Protein AF-A0A356TBN8-F1 (afdb_monomer_lite)

Structure (mmCIF, N/CA/C/O backbone):
data_AF-A0A356TBN8-F1
#
_entry.id   AF-A0A356TBN8-F1
#
loop_
_atom_site.group_PDB
_atom_site.id
_atom_site.type_symbol
_atom_site.label_atom_id
_atom_site.label_alt_id
_atom_site.label_comp_id
_atom_site.label_asym_id
_atom_site.label_entity_id
_atom_site.label_seq_id
_atom_site.pdbx_PDB_ins_code
_atom_site.Cartn_x
_atom_site.Cartn_y
_atom_site.Cartn_z
_atom_site.occupancy
_atom_site.B_iso_or_equiv
_atom_site.auth_seq_id
_atom_site.auth_comp_id
_atom_site.auth_asym_id
_atom_site.auth_atom_id
_atom_site.pdbx_PDB_model_num
ATOM 1 N N . MET A 1 1 ? 71.465 18.733 -24.385 1.00 50.41 1 MET A N 1
ATOM 2 C CA . MET A 1 1 ? 71.045 17.716 -23.395 1.00 50.41 1 MET A CA 1
ATOM 3 C C . MET A 1 1 ? 69.743 17.100 -23.902 1.00 50.41 1 MET A C 1
ATOM 5 O O . MET A 1 1 ? 68.775 17.829 -24.051 1.00 50.41 1 MET A O 1
ATOM 9 N N . ARG A 1 2 ? 69.744 15.824 -24.321 1.00 57.06 2 ARG A N 1
ATOM 10 C CA . ARG A 1 2 ? 68.553 15.132 -24.860 1.00 57.06 2 ARG A CA 1
ATOM 11 C C . ARG A 1 2 ? 67.702 14.642 -23.687 1.00 57.06 2 ARG A C 1
ATOM 13 O O . ARG A 1 2 ? 68.187 13.828 -22.909 1.00 57.06 2 ARG A O 1
ATOM 20 N N . ALA A 1 3 ? 66.474 15.141 -23.558 1.00 61.28 3 ALA A N 1
ATOM 21 C CA . ALA A 1 3 ? 65.536 14.649 -22.552 1.00 61.28 3 ALA A CA 1
ATOM 22 C C . ALA A 1 3 ? 65.232 13.152 -22.794 1.00 61.28 3 ALA A C 1
ATOM 24 O O . ALA A 1 3 ? 65.127 12.731 -23.954 1.00 61.28 3 ALA A O 1
ATOM 25 N N . PRO A 1 4 ? 65.127 12.331 -21.735 1.00 59.09 4 PRO A N 1
ATOM 26 C CA . PRO A 1 4 ? 64.900 10.900 -21.872 1.00 59.09 4 PRO A CA 1
ATOM 27 C C . PRO A 1 4 ? 63.519 10.629 -22.482 1.00 59.09 4 PRO A C 1
ATOM 29 O O . PRO A 1 4 ? 62.503 11.165 -22.043 1.00 59.09 4 PRO A O 1
ATOM 32 N N . ARG A 1 5 ? 63.476 9.751 -23.493 1.00 59.78 5 ARG A N 1
ATOM 33 C CA . ARG A 1 5 ? 62.265 9.366 -24.254 1.00 59.78 5 ARG A CA 1
ATOM 34 C C . ARG A 1 5 ? 61.149 8.765 -23.383 1.00 59.78 5 ARG A C 1
ATOM 36 O O . ARG A 1 5 ? 60.028 8.616 -23.855 1.00 59.78 5 ARG A O 1
ATOM 43 N N . TRP A 1 6 ? 61.443 8.434 -22.128 1.00 58.75 6 TRP A N 1
ATOM 44 C CA . TRP A 1 6 ? 60.485 7.908 -21.158 1.00 58.75 6 TRP A CA 1
ATOM 45 C C . TRP A 1 6 ? 59.624 8.987 -20.492 1.00 58.75 6 TRP A C 1
ATOM 47 O O . TRP A 1 6 ? 58.505 8.684 -20.093 1.00 58.75 6 TRP A O 1
ATOM 57 N N . SER A 1 7 ? 60.059 10.253 -20.457 1.00 62.97 7 SER A N 1
ATOM 58 C CA . SER A 1 7 ? 59.254 11.341 -19.877 1.00 62.97 7 SER A CA 1
ATOM 59 C C . SER A 1 7 ? 57.962 11.603 -20.662 1.00 62.97 7 SER A C 1
ATOM 61 O O . SER A 1 7 ? 56.931 11.891 -20.065 1.00 62.97 7 SER A O 1
ATOM 63 N N . GLY A 1 8 ? 57.983 11.437 -21.991 1.00 67.19 8 GLY A N 1
ATOM 64 C CA . GLY A 1 8 ? 56.785 11.590 -22.826 1.00 67.19 8 GLY A CA 1
ATOM 65 C C . GLY A 1 8 ? 55.758 10.470 -22.629 1.00 67.19 8 GLY A C 1
ATOM 66 O O . GLY A 1 8 ? 54.557 10.726 -22.642 1.00 67.19 8 GLY A O 1
ATOM 67 N N . LEU A 1 9 ? 56.227 9.242 -22.385 1.00 70.25 9 LEU A N 1
ATOM 68 C CA . LEU A 1 9 ? 55.364 8.081 -22.138 1.00 70.25 9 LEU A CA 1
ATOM 69 C C . LEU A 1 9 ? 54.647 8.180 -20.785 1.00 70.25 9 LEU A C 1
ATOM 71 O O . LEU A 1 9 ? 53.474 7.831 -20.692 1.00 70.25 9 LEU A O 1
ATOM 75 N N . VAL A 1 10 ? 55.318 8.720 -19.763 1.00 76.19 10 VAL A N 1
ATOM 76 C CA . VAL A 1 10 ? 54.715 8.948 -18.439 1.00 76.19 10 VAL A CA 1
ATOM 77 C C . VAL A 1 10 ? 53.617 10.014 -18.504 1.00 76.19 10 VAL A C 1
ATOM 79 O O . VAL A 1 10 ? 52.536 9.806 -17.958 1.00 76.19 10 VAL A O 1
ATOM 82 N N . CYS A 1 11 ? 53.839 11.116 -19.228 1.00 73.25 11 CYS A N 1
ATOM 83 C CA . CYS A 1 11 ? 52.812 12.148 -19.403 1.00 73.25 11 CYS A CA 1
ATOM 84 C C . CYS A 1 11 ? 51.594 11.642 -20.192 1.00 73.25 11 CYS A C 1
ATOM 86 O O . CYS A 1 11 ? 50.464 11.983 -19.850 1.00 73.25 11 CYS A O 1
ATOM 88 N N . ALA A 1 12 ? 51.801 10.805 -21.214 1.00 75.12 12 ALA A N 1
ATOM 89 C CA . ALA A 1 12 ? 50.704 10.219 -21.984 1.00 75.12 12 ALA A CA 1
ATOM 90 C C . ALA A 1 12 ? 49.871 9.224 -21.153 1.00 75.12 12 ALA A C 1
ATOM 92 O O . ALA A 1 12 ? 48.645 9.223 -21.249 1.00 75.12 12 ALA A O 1
ATOM 93 N N . ALA A 1 13 ? 50.518 8.427 -20.295 1.00 76.19 13 ALA A N 1
ATOM 94 C CA . ALA A 1 13 ? 49.829 7.518 -19.379 1.00 76.19 13 ALA A CA 1
ATOM 95 C C . ALA A 1 13 ? 49.004 8.272 -18.320 1.00 76.19 13 ALA A C 1
ATOM 97 O O . ALA A 1 13 ? 47.879 7.879 -18.021 1.00 76.19 13 ALA A O 1
ATOM 98 N N . LEU A 1 14 ? 49.530 9.388 -17.801 1.00 74.56 14 LEU A N 1
ATOM 99 C CA . LEU A 1 14 ? 48.804 10.256 -16.868 1.00 74.56 14 LEU A CA 1
ATOM 100 C C . LEU A 1 14 ? 47.590 10.928 -17.521 1.00 74.56 14 LEU A C 1
ATOM 102 O O . LEU A 1 14 ? 46.539 10.993 -16.891 1.00 74.56 14 LEU A O 1
ATOM 106 N N . LEU A 1 15 ? 47.688 11.368 -18.782 1.00 72.31 15 LEU A N 1
ATOM 107 C CA . LEU A 1 15 ? 46.521 11.888 -19.506 1.00 72.31 15 LEU A CA 1
ATOM 108 C C . LEU A 1 15 ? 45.460 10.806 -19.751 1.00 72.31 15 LEU A C 1
ATOM 110 O O . LEU A 1 15 ? 44.274 11.084 -19.607 1.00 72.31 15 LEU A O 1
ATOM 114 N N . GLY A 1 16 ? 45.866 9.573 -20.066 1.00 70.50 16 GLY A N 1
ATOM 115 C CA . GLY A 1 16 ? 44.934 8.458 -20.269 1.00 70.50 16 GLY A CA 1
ATOM 116 C C . GLY A 1 16 ? 44.080 8.138 -19.037 1.00 70.50 16 GLY A C 1
ATOM 117 O O . GLY A 1 16 ? 42.926 7.748 -19.186 1.00 70.50 16 GLY A O 1
ATOM 118 N N . LEU A 1 17 ? 44.610 8.369 -17.831 1.00 67.38 17 LEU A N 1
ATOM 119 C CA . LEU A 1 17 ? 43.876 8.169 -16.578 1.00 67.38 17 LEU A CA 1
ATOM 120 C C . LEU A 1 17 ? 42.831 9.267 -16.307 1.00 67.38 17 LEU A C 1
ATOM 122 O O . LEU A 1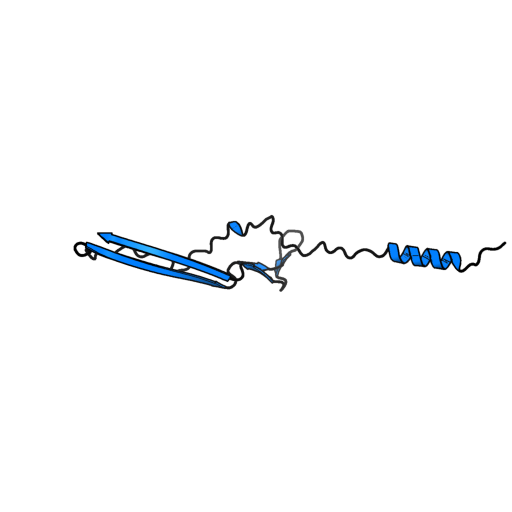 17 ? 41.863 9.024 -15.600 1.00 67.38 17 LEU A O 1
ATOM 126 N N . ILE A 1 18 ? 43.019 10.469 -16.860 1.00 70.00 18 ILE A N 1
ATOM 127 C CA . ILE A 1 18 ? 42.105 11.614 -16.682 1.00 70.00 18 ILE A CA 1
ATOM 128 C C . ILE A 1 18 ? 40.950 11.554 -17.695 1.00 70.00 18 ILE A C 1
ATOM 130 O O . ILE A 1 18 ? 39.867 12.070 -17.439 1.00 70.00 18 ILE A O 1
ATOM 134 N N . LEU A 1 19 ? 41.171 10.904 -18.841 1.00 62.12 19 LEU A N 1
ATOM 135 C CA . LEU A 1 19 ? 40.181 10.733 -19.907 1.00 62.12 19 LEU A CA 1
ATOM 136 C C . LEU A 1 19 ? 39.322 9.468 -19.766 1.00 62.12 19 LEU A C 1
ATOM 138 O O . LEU A 1 19 ? 38.565 9.152 -20.685 1.00 62.12 19 LEU A O 1
ATOM 142 N N . THR A 1 20 ? 39.394 8.742 -18.644 1.00 66.38 20 THR A N 1
ATOM 143 C CA . THR A 1 20 ? 38.429 7.669 -18.380 1.00 66.38 20 THR A CA 1
ATOM 144 C C . THR A 1 20 ? 37.029 8.281 -18.317 1.00 66.38 20 THR A C 1
ATOM 146 O O . THR A 1 20 ? 36.807 9.145 -17.463 1.00 66.38 20 THR A O 1
ATOM 149 N N . PRO A 1 21 ? 36.087 7.881 -19.190 1.00 60.00 21 PRO A N 1
ATOM 150 C CA . PRO A 1 21 ? 34.717 8.347 -19.081 1.00 60.00 21 PRO A CA 1
ATOM 151 C C . PRO A 1 21 ? 34.213 7.942 -17.698 1.00 60.00 21 PRO A C 1
ATOM 153 O O . PRO A 1 21 ? 34.202 6.758 -17.357 1.00 60.00 21 PRO A O 1
ATOM 156 N N . ALA A 1 22 ? 33.855 8.931 -16.879 1.00 62.81 22 ALA A N 1
ATOM 157 C CA . ALA A 1 22 ? 33.105 8.662 -15.668 1.00 62.81 22 ALA A CA 1
ATOM 158 C C . ALA A 1 22 ? 31.855 7.895 -16.100 1.00 62.81 22 ALA A C 1
ATOM 160 O O . ALA A 1 22 ? 31.162 8.328 -17.026 1.00 62.81 22 ALA A O 1
ATOM 161 N N . ALA A 1 23 ? 31.605 6.737 -15.489 1.00 59.09 23 ALA A N 1
ATOM 162 C CA . ALA A 1 23 ? 30.349 6.041 -15.695 1.00 59.09 23 ALA A CA 1
ATOM 163 C C . ALA A 1 23 ? 29.220 7.060 -15.457 1.00 59.09 23 ALA A C 1
ATOM 165 O O . ALA A 1 23 ? 29.193 7.744 -14.432 1.00 59.09 23 ALA A O 1
ATOM 166 N N . ALA A 1 24 ? 28.356 7.245 -16.450 1.00 49.97 24 ALA A N 1
ATOM 167 C CA . ALA A 1 24 ? 27.193 8.101 -16.318 1.00 49.97 24 ALA A CA 1
ATOM 168 C C . ALA A 1 24 ? 26.156 7.331 -15.494 1.00 49.97 24 ALA A C 1
ATOM 170 O O . ALA A 1 24 ? 25.392 6.541 -16.034 1.00 49.97 24 ALA A O 1
ATOM 171 N N . LEU A 1 25 ? 26.156 7.542 -14.179 1.00 53.59 25 LEU A N 1
ATOM 172 C CA . LEU A 1 25 ? 25.170 7.008 -13.226 1.00 53.59 25 LEU A CA 1
ATOM 173 C C . LEU A 1 25 ? 23.860 7.828 -13.305 1.00 53.59 25 LEU A C 1
ATOM 175 O O . LEU A 1 25 ? 23.354 8.296 -12.293 1.00 53.59 25 LEU A O 1
ATOM 179 N N . ALA A 1 26 ? 23.372 8.117 -14.515 1.00 49.62 26 ALA A N 1
ATOM 180 C CA . ALA A 1 26 ? 22.228 9.010 -14.750 1.00 49.62 26 ALA A CA 1
ATOM 181 C C . ALA A 1 26 ? 20.944 8.276 -15.167 1.00 49.62 26 ALA A C 1
ATOM 183 O O . ALA A 1 26 ? 19.959 8.911 -15.533 1.00 49.62 26 ALA A O 1
ATOM 184 N N . GLN A 1 27 ? 20.948 6.951 -15.140 1.00 51.66 27 GLN A N 1
ATOM 185 C CA . GLN A 1 27 ? 19.766 6.130 -15.360 1.00 51.66 27 GLN A CA 1
ATOM 186 C C . GLN A 1 27 ? 19.612 5.340 -14.074 1.00 51.66 27 GLN A C 1
ATOM 188 O O . GLN A 1 27 ? 20.555 4.631 -13.761 1.00 51.66 27 GLN A O 1
ATOM 193 N N . ASP A 1 28 ? 18.557 5.606 -13.300 1.00 48.19 28 ASP A N 1
ATOM 194 C CA . ASP A 1 28 ? 17.989 4.716 -12.262 1.00 48.19 28 ASP A CA 1
ATOM 195 C C . ASP A 1 28 ? 16.985 5.444 -11.349 1.00 48.19 28 ASP A C 1
ATOM 197 O O . ASP A 1 28 ? 16.370 4.818 -10.491 1.00 48.19 28 ASP A O 1
ATOM 201 N N . ASP A 1 29 ? 16.744 6.749 -11.523 1.00 55.53 29 ASP A N 1
ATOM 202 C CA . ASP A 1 29 ? 15.615 7.371 -10.832 1.00 55.53 29 ASP A CA 1
ATOM 203 C C . ASP A 1 29 ? 14.331 7.137 -11.627 1.00 55.53 29 ASP A C 1
ATOM 205 O O . ASP A 1 29 ? 14.095 7.723 -12.688 1.00 55.53 29 ASP A O 1
ATOM 209 N N . VAL A 1 30 ? 13.488 6.261 -11.075 1.00 56.75 30 VAL A N 1
ATOM 210 C CA . VAL A 1 30 ? 12.066 6.153 -11.406 1.00 56.75 30 VAL A CA 1
ATOM 211 C C . VAL A 1 30 ? 11.504 7.572 -11.568 1.00 56.75 30 VAL A C 1
ATOM 213 O O . VAL A 1 30 ? 11.769 8.407 -10.702 1.00 56.75 30 VAL A O 1
ATOM 216 N N . PRO A 1 31 ? 10.743 7.897 -12.631 1.00 58.50 31 PRO A N 1
ATOM 217 C CA . PRO A 1 31 ? 10.211 9.243 -12.847 1.00 58.50 31 PRO A CA 1
ATOM 218 C C . PRO A 1 31 ? 9.137 9.602 -11.801 1.00 58.50 31 PRO A C 1
ATOM 220 O O . PRO A 1 31 ? 7.940 9.651 -12.073 1.00 58.50 31 PRO A O 1
ATOM 223 N N . LEU A 1 32 ? 9.572 9.908 -10.575 1.00 55.97 32 LEU A N 1
ATOM 224 C CA . LEU A 1 32 ? 8.737 10.334 -9.446 1.00 55.97 32 LEU A CA 1
ATOM 225 C C . LEU A 1 32 ? 8.095 11.712 -9.688 1.00 55.97 32 LEU A C 1
ATOM 227 O O . LEU A 1 32 ? 7.207 12.123 -8.946 1.00 55.97 32 LEU A O 1
ATOM 231 N N . GLY A 1 33 ? 8.544 12.445 -10.714 1.00 58.34 33 GLY A N 1
ATOM 232 C CA . GLY A 1 33 ? 7.983 13.741 -11.105 1.00 58.34 33 GLY A CA 1
ATOM 233 C C . GLY A 1 33 ? 6.625 13.645 -11.807 1.00 58.34 33 GLY A C 1
ATOM 234 O O . GLY A 1 33 ? 5.826 14.574 -11.700 1.00 58.34 33 GLY A O 1
ATOM 235 N N . GLU A 1 34 ? 6.338 12.530 -12.485 1.00 59.31 34 GLU A N 1
ATOM 236 C CA . GLU A 1 34 ? 5.069 12.322 -13.203 1.00 59.31 34 GLU A CA 1
ATOM 237 C C . GLU A 1 34 ? 4.000 11.651 -12.326 1.00 59.31 34 GLU A C 1
ATOM 239 O O . GLU A 1 34 ? 2.802 11.819 -12.564 1.00 59.31 34 GLU A O 1
ATOM 244 N N . PHE A 1 35 ? 4.412 10.951 -11.263 1.00 56.84 35 PHE A N 1
ATOM 245 C CA . PHE A 1 35 ? 3.518 10.253 -10.343 1.00 56.84 35 PHE A CA 1
ATOM 246 C C . PHE A 1 35 ? 3.738 10.698 -8.890 1.00 56.84 35 PHE A C 1
ATOM 248 O O . PHE A 1 35 ? 4.753 10.396 -8.268 1.00 56.84 35 PHE A O 1
ATOM 255 N N . ASN A 1 36 ? 2.751 11.383 -8.306 1.00 61.91 36 ASN A N 1
ATOM 256 C CA . ASN A 1 36 ? 2.823 11.817 -6.912 1.00 61.91 36 ASN A CA 1
ATOM 257 C C . ASN A 1 36 ? 2.276 10.739 -5.960 1.00 61.91 36 ASN A C 1
ATOM 259 O O . ASN A 1 36 ? 1.061 10.621 -5.773 1.00 61.91 36 ASN A O 1
ATOM 263 N N . VAL A 1 37 ? 3.180 10.016 -5.294 1.00 60.97 37 VAL A N 1
ATOM 264 C CA . VAL A 1 37 ? 2.858 8.986 -4.285 1.00 60.97 37 VAL A CA 1
ATOM 265 C C . VAL A 1 37 ? 2.031 9.545 -3.117 1.00 60.97 37 VAL A C 1
ATOM 267 O O . VAL A 1 37 ? 1.205 8.831 -2.557 1.00 60.97 37 VAL A O 1
ATOM 270 N N . MET A 1 38 ? 2.134 10.842 -2.801 1.00 61.72 38 MET A N 1
ATOM 271 C CA . MET A 1 38 ? 1.337 11.482 -1.738 1.00 61.72 38 MET A CA 1
ATOM 272 C C . MET A 1 38 ? -0.163 11.544 -2.049 1.00 61.72 38 MET A C 1
ATOM 274 O O . MET A 1 38 ? -0.960 11.852 -1.165 1.00 61.72 38 MET A O 1
ATOM 278 N N . ARG A 1 39 ? -0.566 11.297 -3.301 1.00 61.72 39 ARG A N 1
ATOM 279 C CA . ARG A 1 39 ? -1.975 11.248 -3.721 1.00 61.72 39 ARG A CA 1
ATOM 280 C C . ARG A 1 39 ? -2.480 9.825 -3.941 1.00 61.72 39 ARG A C 1
ATOM 282 O O . ARG A 1 39 ? -3.627 9.666 -4.355 1.00 61.72 39 ARG A O 1
ATOM 289 N N . PHE A 1 40 ? -1.658 8.810 -3.676 1.00 63.84 40 PHE A N 1
ATOM 290 C CA . PHE A 1 40 ? -2.096 7.424 -3.732 1.00 63.84 40 PHE A CA 1
ATOM 291 C C . PHE A 1 40 ? -3.138 7.179 -2.633 1.00 63.84 40 PHE A C 1
ATOM 293 O O . PHE A 1 40 ? -2.814 7.049 -1.455 1.00 63.84 40 PHE A O 1
ATOM 300 N N . SER A 1 41 ? -4.409 7.151 -3.028 1.00 63.16 41 SER A N 1
ATOM 301 C CA . SER A 1 41 ? -5.500 6.652 -2.199 1.00 63.16 41 SER A CA 1
ATOM 302 C C . SER A 1 41 ? -5.790 5.232 -2.679 1.00 63.16 41 SER A C 1
ATOM 304 O O . SER A 1 41 ? -6.191 5.074 -3.836 1.00 63.16 41 SER A O 1
ATOM 306 N N . PRO A 1 42 ? -5.529 4.196 -1.863 1.00 62.72 42 PRO A N 1
ATOM 307 C CA . PRO A 1 42 ? -5.828 2.828 -2.258 1.00 62.72 42 PRO A CA 1
ATOM 308 C C . PRO A 1 42 ? -7.310 2.717 -2.622 1.00 62.72 42 PRO A C 1
ATOM 310 O O . PRO A 1 42 ? -8.171 3.279 -1.943 1.00 62.72 42 PRO A O 1
ATOM 313 N N . ALA A 1 43 ? -7.601 2.020 -3.723 1.00 59.44 43 ALA A N 1
ATOM 314 C CA . ALA A 1 43 ? -8.973 1.812 -4.154 1.00 59.44 43 ALA A CA 1
ATOM 315 C C . ALA A 1 43 ? -9.764 1.133 -3.021 1.00 59.44 43 ALA A C 1
ATOM 317 O O . ALA A 1 43 ? -9.255 0.172 -2.433 1.00 59.44 43 ALA A O 1
ATOM 318 N N . PRO A 1 44 ? -10.992 1.590 -2.719 1.00 57.81 44 PRO A N 1
ATOM 319 C CA . PRO A 1 44 ? -11.837 0.920 -1.747 1.00 57.81 44 PRO A CA 1
ATOM 320 C C . PRO A 1 44 ? -12.053 -0.537 -2.192 1.00 57.81 44 PRO A C 1
ATOM 322 O O . PRO A 1 44 ? -12.715 -0.801 -3.193 1.00 57.81 44 PRO A O 1
ATOM 325 N N . GLY A 1 45 ? -11.456 -1.496 -1.481 1.00 57.59 45 GLY A N 1
ATOM 326 C CA . GLY A 1 45 ? -11.708 -2.925 -1.670 1.00 57.59 45 GLY A CA 1
ATOM 327 C C . GLY A 1 45 ? -13.184 -3.289 -1.435 1.00 57.59 45 GLY A C 1
ATOM 328 O O . GLY A 1 45 ? -13.913 -2.504 -0.830 1.00 57.59 45 GLY A O 1
ATOM 329 N N . PRO A 1 46 ? -13.645 -4.483 -1.848 1.00 51.41 46 PRO A N 1
ATOM 330 C CA . PRO A 1 46 ? -15.061 -4.880 -1.813 1.00 51.41 46 PRO A CA 1
ATOM 331 C C . PRO A 1 46 ? -15.731 -4.832 -0.424 1.00 51.41 46 PRO A C 1
ATOM 333 O O . PRO A 1 46 ? -16.955 -4.832 -0.345 1.00 51.41 46 PRO A O 1
ATOM 336 N N . MET A 1 47 ? -14.953 -4.740 0.660 1.00 51.62 47 MET A N 1
ATOM 337 C CA . MET A 1 47 ? -15.437 -4.566 2.037 1.00 51.62 47 MET A CA 1
ATOM 338 C C . MET A 1 47 ? -15.600 -3.093 2.471 1.00 51.62 47 MET A C 1
ATOM 340 O O . MET A 1 47 ? -15.990 -2.840 3.605 1.00 51.62 47 MET A O 1
ATOM 344 N N . ASN A 1 48 ? -15.340 -2.114 1.595 1.00 50.72 48 ASN A N 1
ATOM 345 C CA . ASN A 1 48 ? -15.460 -0.676 1.892 1.00 50.72 48 ASN A CA 1
ATOM 346 C C . ASN A 1 48 ? -16.884 -0.110 1.744 1.00 50.72 48 ASN A C 1
ATOM 348 O O . ASN A 1 48 ? -17.090 1.100 1.846 1.00 50.72 48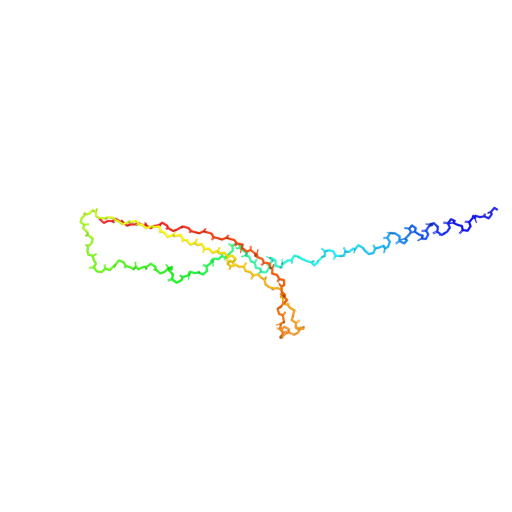 ASN A O 1
ATOM 352 N N . TYR A 1 49 ? -17.883 -0.959 1.499 1.00 54.78 49 TYR A N 1
ATOM 353 C CA . TYR A 1 49 ? -19.281 -0.541 1.525 1.00 54.78 49 TYR A CA 1
ATOM 354 C C . TYR A 1 49 ? -19.834 -0.704 2.940 1.00 54.78 49 TYR A C 1
ATOM 356 O O . TYR A 1 49 ? -20.139 -1.809 3.385 1.00 54.78 49 TYR A O 1
ATOM 364 N N . PHE A 1 50 ? -19.977 0.416 3.647 1.00 60.16 50 PHE A N 1
ATOM 365 C CA . PHE A 1 50 ? -20.723 0.457 4.897 1.00 60.16 50 PHE A CA 1
ATOM 366 C C . PHE A 1 50 ? -22.203 0.194 4.603 1.00 60.16 50 PHE A C 1
ATOM 368 O O . PHE A 1 50 ? -22.846 0.929 3.852 1.00 60.16 50 PHE A O 1
ATOM 375 N N . MET A 1 51 ? -22.739 -0.877 5.184 1.00 58.81 51 MET A N 1
ATOM 376 C CA . MET A 1 51 ? -24.172 -1.151 5.180 1.00 58.81 51 MET A CA 1
ATOM 377 C C . MET A 1 51 ? -24.876 -0.041 5.969 1.00 58.81 51 MET A C 1
ATOM 379 O O . MET A 1 51 ? -24.470 0.274 7.087 1.00 58.81 51 MET A O 1
ATOM 383 N N . VAL A 1 52 ? -25.920 0.558 5.392 1.00 60.00 52 VAL A N 1
ATOM 384 C CA . VAL A 1 52 ? -26.823 1.435 6.148 1.00 60.00 52 VAL A CA 1
ATOM 385 C C . VAL A 1 52 ? -27.550 0.616 7.211 1.00 60.00 52 VAL A C 1
ATOM 387 O O . VAL A 1 52 ? -27.801 -0.576 7.015 1.00 60.00 52 VAL A O 1
ATOM 390 N N . GLU A 1 53 ? -27.877 1.253 8.334 1.00 58.12 53 GLU A N 1
ATOM 391 C CA . GLU A 1 53 ? -28.684 0.647 9.390 1.00 58.12 53 GLU A CA 1
ATOM 392 C C . GLU A 1 53 ? -29.965 0.066 8.760 1.00 58.12 53 GLU A C 1
ATOM 394 O O . GLU A 1 53 ? -30.717 0.767 8.077 1.00 58.12 53 GLU A O 1
ATOM 399 N N . GLY A 1 54 ? -30.160 -1.251 8.891 1.00 62.09 54 GLY A N 1
ATOM 400 C CA . GLY A 1 54 ? -31.369 -1.920 8.413 1.00 62.09 54 GLY A CA 1
ATOM 401 C C . GLY A 1 54 ? -32.602 -1.452 9.192 1.00 62.09 54 GLY A C 1
ATOM 402 O O . GLY A 1 54 ? -32.486 -0.680 10.135 1.00 62.09 54 GLY A O 1
ATOM 403 N N . ALA A 1 55 ? -33.792 -1.954 8.844 1.00 58.00 55 ALA A N 1
ATOM 404 C CA . ALA A 1 55 ? -35.082 -1.601 9.465 1.00 58.00 55 ALA A CA 1
ATOM 405 C C . ALA A 1 55 ? -35.238 -2.009 10.956 1.00 58.00 55 ALA A C 1
ATOM 407 O O . ALA A 1 55 ? -36.339 -2.309 11.419 1.00 58.00 55 ALA A O 1
ATOM 408 N N . GLN A 1 56 ? -34.145 -2.074 11.710 1.00 63.06 56 GLN A N 1
ATOM 409 C CA . GLN A 1 56 ? -34.110 -2.319 13.137 1.00 63.06 56 GLN A CA 1
ATOM 410 C C . GLN A 1 56 ? -34.230 -0.980 13.865 1.00 63.06 56 GLN A C 1
ATOM 412 O O . GLN A 1 56 ? -33.357 -0.130 13.755 1.00 63.06 56 GLN A O 1
ATOM 417 N N . THR A 1 57 ? -35.316 -0.786 14.614 1.00 66.31 57 THR A N 1
ATOM 418 C CA . THR A 1 57 ? -35.464 0.371 15.504 1.00 66.31 57 THR A CA 1
ATOM 419 C C . THR A 1 57 ? -34.544 0.200 16.714 1.00 66.31 57 THR A C 1
ATOM 421 O O . THR A 1 57 ? -34.764 -0.745 17.485 1.00 66.31 57 THR A O 1
ATOM 424 N N . PRO A 1 58 ? -33.540 1.074 16.901 1.00 64.19 58 PRO A N 1
ATOM 425 C CA . PRO A 1 58 ? -32.658 1.010 18.055 1.00 64.19 58 PRO A CA 1
ATOM 426 C C . PRO A 1 58 ? -33.448 1.260 19.352 1.00 64.19 58 PRO A C 1
ATOM 428 O O . PRO A 1 58 ? -34.457 1.970 19.361 1.00 64.19 58 PRO A O 1
ATOM 431 N N . GLY A 1 59 ? -33.036 0.620 20.448 1.00 70.44 59 GLY A N 1
ATOM 432 C CA . GLY A 1 59 ? -33.654 0.823 21.762 1.00 70.44 59 GLY A CA 1
ATOM 433 C C . GLY A 1 59 ? -33.345 2.214 22.328 1.00 70.44 59 GLY A C 1
ATOM 434 O O . GLY A 1 59 ? -32.422 2.886 21.878 1.00 70.44 59 GLY A O 1
ATOM 435 N N . HIS A 1 60 ? -34.093 2.652 23.345 1.00 77.44 60 HIS A N 1
ATOM 436 C CA . HIS A 1 60 ? -33.805 3.922 24.022 1.00 77.44 60 HIS A CA 1
ATOM 437 C C . HIS A 1 60 ? -32.372 3.923 24.586 1.00 77.44 60 HIS A C 1
ATOM 439 O O . HIS A 1 60 ? -32.031 3.010 25.341 1.00 77.44 60 HIS A O 1
ATOM 445 N N . LEU A 1 61 ? -31.565 4.938 24.240 1.00 78.94 61 LEU A N 1
ATOM 446 C CA . LEU A 1 61 ? -30.155 5.079 24.639 1.00 78.94 61 LEU A CA 1
ATOM 447 C C . LEU A 1 61 ? -29.240 3.969 24.104 1.00 78.94 61 LEU A C 1
ATOM 449 O O . LEU A 1 61 ? -28.306 3.536 24.782 1.00 78.94 61 LEU A O 1
ATOM 453 N N . SER A 1 62 ? -29.505 3.478 22.897 1.00 77.44 62 SER A N 1
ATOM 454 C CA . SER A 1 62 ? -28.603 2.532 22.245 1.00 77.44 62 SER A CA 1
ATOM 455 C C . SER A 1 62 ? -27.491 3.244 21.475 1.00 77.44 62 SER A C 1
ATOM 457 O O . SER A 1 62 ? -27.682 4.327 20.927 1.00 77.44 62 SER A O 1
ATOM 459 N N . GLY A 1 63 ? -26.313 2.627 21.432 1.00 79.50 63 GLY A N 1
ATOM 460 C CA . GLY A 1 63 ? -25.202 3.083 20.609 1.00 79.50 63 GLY A CA 1
ATOM 461 C C . GLY A 1 63 ? -24.517 1.918 19.914 1.00 79.50 63 GLY A C 1
ATOM 462 O O . GLY A 1 63 ? -24.625 0.769 20.346 1.00 79.50 63 GLY A O 1
ATOM 463 N N . SER A 1 64 ? -23.808 2.222 18.836 1.00 80.19 64 SER A N 1
ATOM 464 C CA . SER A 1 64 ? -22.975 1.276 18.104 1.00 80.19 64 SER A CA 1
ATOM 465 C C . SER A 1 64 ? -21.552 1.814 17.989 1.00 80.19 64 SER A C 1
ATOM 467 O O . SER A 1 64 ? -21.326 3.024 18.015 1.00 80.19 64 SER A O 1
ATOM 469 N N . ALA A 1 65 ? -20.584 0.911 17.881 1.00 84.56 65 ALA A N 1
ATOM 470 C CA . ALA A 1 65 ? -19.202 1.237 17.565 1.00 84.56 65 ALA A CA 1
ATOM 471 C C . ALA A 1 65 ? -18.637 0.157 16.640 1.00 84.56 65 ALA A C 1
ATOM 473 O O . ALA A 1 65 ? -18.980 -1.019 16.773 1.00 84.56 65 ALA A O 1
ATOM 474 N N . GLY A 1 66 ? -17.764 0.551 15.719 1.00 79.94 66 GLY A N 1
ATOM 475 C CA . GLY A 1 66 ? -17.134 -0.346 14.758 1.00 79.94 66 GLY A CA 1
ATOM 476 C C . GLY A 1 66 ? -15.692 0.052 14.478 1.00 79.94 66 GLY A C 1
ATOM 477 O O . GLY A 1 66 ? -15.354 1.236 14.461 1.00 79.94 66 GLY A O 1
ATOM 478 N N . LEU A 1 67 ? -14.848 -0.950 14.242 1.00 82.62 67 LEU A N 1
ATOM 479 C CA . LEU A 1 67 ? -13.459 -0.801 13.821 1.00 82.62 67 LEU A CA 1
ATOM 480 C C . LEU A 1 67 ? -13.251 -1.636 12.556 1.00 82.62 67 LEU A C 1
ATOM 482 O O . LEU A 1 67 ? -13.551 -2.829 12.557 1.00 82.62 67 LEU A O 1
ATOM 486 N N . VAL A 1 68 ? -12.718 -1.022 11.506 1.00 79.94 68 VAL A N 1
ATOM 487 C CA . VAL A 1 68 ? -12.274 -1.703 10.282 1.00 79.94 68 VAL A CA 1
ATOM 488 C C . VAL A 1 68 ? -10.788 -1.436 10.113 1.00 79.94 68 VAL A C 1
ATOM 490 O O . VAL A 1 68 ? -10.335 -0.318 10.343 1.00 79.94 68 VAL A O 1
ATOM 493 N N . ILE A 1 69 ? -10.022 -2.465 9.766 1.00 82.62 69 ILE A N 1
ATOM 494 C CA . ILE A 1 69 ? -8.587 -2.353 9.512 1.00 82.62 69 ILE A CA 1
ATOM 495 C C . ILE A 1 69 ? -8.334 -2.868 8.102 1.00 82.62 69 ILE A C 1
ATOM 497 O O . ILE A 1 69 ? -8.647 -4.021 7.805 1.00 82.62 69 ILE A O 1
ATOM 501 N N . ASP A 1 70 ? -7.739 -2.029 7.267 1.00 80.50 70 ASP A N 1
ATOM 502 C CA . ASP A 1 70 ? -7.306 -2.373 5.922 1.00 80.50 70 ASP A CA 1
ATOM 503 C C . ASP A 1 70 ? -5.796 -2.576 5.916 1.00 80.50 70 ASP A C 1
ATOM 505 O O . ASP A 1 70 ? -5.041 -1.782 6.478 1.00 80.50 70 ASP A O 1
ATOM 509 N N . TYR A 1 71 ? -5.347 -3.645 5.268 1.00 83.31 71 TYR A N 1
ATOM 510 C CA . TYR A 1 71 ? -3.9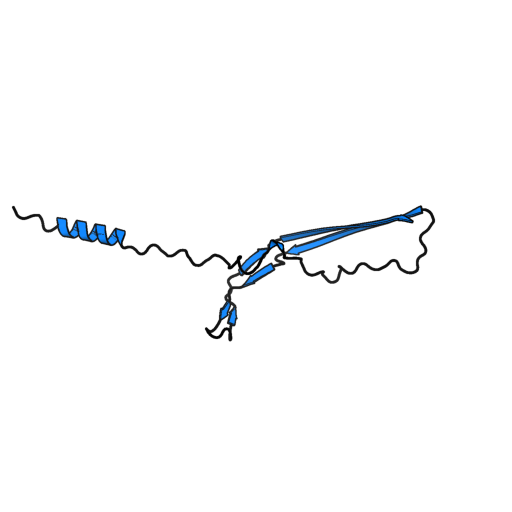35 -3.950 5.080 1.00 83.31 71 TYR A CA 1
ATOM 511 C C . TYR A 1 71 ? -3.702 -4.324 3.624 1.00 83.31 71 TYR A C 1
ATOM 513 O O . TYR A 1 71 ? -4.393 -5.194 3.089 1.00 83.31 71 TYR A O 1
ATOM 521 N N . ALA A 1 72 ? -2.718 -3.692 2.990 1.00 82.00 72 ALA A N 1
ATOM 522 C CA . ALA A 1 72 ? -2.284 -4.077 1.657 1.00 82.00 72 ALA A CA 1
ATOM 523 C C . ALA A 1 72 ? -0.758 -4.156 1.571 1.00 82.00 72 ALA A C 1
ATOM 525 O O . ALA A 1 72 ? -0.028 -3.291 2.062 1.00 82.00 72 ALA A O 1
ATOM 526 N N . HIS A 1 73 ? -0.299 -5.222 0.919 1.00 88.19 73 HIS A N 1
ATOM 527 C CA . HIS A 1 73 ? 1.09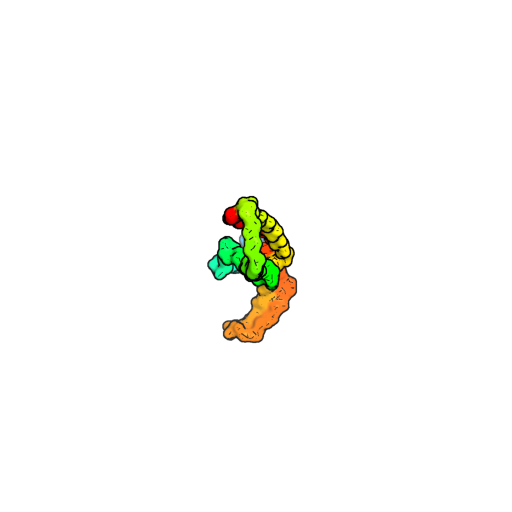7 -5.471 0.591 1.00 88.19 73 HIS A CA 1
ATOM 528 C C . HIS A 1 73 ? 1.317 -5.159 -0.886 1.00 88.19 73 HIS A C 1
ATOM 530 O O . HIS A 1 73 ? 0.567 -5.644 -1.734 1.00 88.19 73 HIS A O 1
ATOM 536 N N . GLN A 1 74 ? 2.329 -4.345 -1.170 1.00 87.19 74 GLN A N 1
ATOM 537 C CA . GLN A 1 74 ? 2.685 -3.871 -2.505 1.00 87.19 74 GLN A CA 1
ATOM 538 C C . GLN A 1 74 ? 1.490 -3.278 -3.279 1.00 87.19 74 GLN A C 1
ATOM 540 O O . GLN A 1 74 ? 1.252 -3.653 -4.429 1.00 87.19 74 GLN A O 1
ATOM 545 N N . PRO A 1 75 ? 0.705 -2.353 -2.678 1.00 79.94 75 PRO A N 1
ATOM 546 C CA . PRO A 1 75 ? -0.479 -1.791 -3.329 1.00 79.94 75 PRO A CA 1
ATOM 547 C C . PRO A 1 75 ? -0.140 -0.917 -4.545 1.00 79.94 75 PRO A C 1
ATOM 549 O O . PRO A 1 75 ? -1.026 -0.636 -5.350 1.00 79.94 75 PRO A O 1
ATOM 552 N N . PHE A 1 76 ? 1.116 -0.473 -4.679 1.00 80.06 76 PHE A N 1
ATOM 553 C CA . PHE A 1 76 ? 1.557 0.325 -5.813 1.00 80.06 76 PHE A CA 1
ATOM 554 C C . PHE A 1 76 ? 2.953 -0.089 -6.292 1.00 80.06 76 PHE A C 1
ATOM 556 O O . PHE A 1 76 ? 3.962 0.154 -5.626 1.00 80.06 76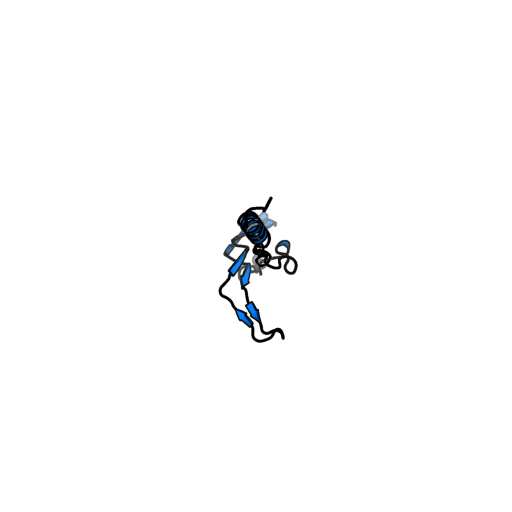 PHE A O 1
ATOM 563 N N . MET A 1 77 ? 2.980 -0.721 -7.466 1.00 81.00 77 MET A N 1
ATOM 564 C CA . MET A 1 77 ? 4.165 -1.287 -8.107 1.00 81.00 77 MET A CA 1
ATOM 565 C C . MET A 1 77 ? 4.335 -0.673 -9.492 1.00 81.00 77 MET A C 1
ATOM 567 O O . MET A 1 77 ? 3.376 -0.646 -10.267 1.00 81.00 77 MET A O 1
ATOM 571 N N . LEU A 1 78 ? 5.551 -0.238 -9.813 1.00 80.25 78 LEU A N 1
ATOM 572 C CA . LEU A 1 78 ? 5.918 0.181 -11.160 1.00 80.25 78 LEU A CA 1
ATOM 573 C C . LEU A 1 78 ? 6.773 -0.899 -11.819 1.00 80.25 78 LEU A C 1
ATOM 575 O O . LEU A 1 78 ? 7.661 -1.478 -11.188 1.00 80.25 78 LEU A O 1
ATOM 579 N N . TRP A 1 79 ? 6.479 -1.154 -13.087 1.00 81.12 79 TRP A N 1
ATOM 580 C CA . TRP A 1 79 ? 7.227 -2.074 -13.927 1.00 81.12 79 TRP A CA 1
ATOM 581 C C . TRP A 1 79 ? 7.939 -1.280 -15.002 1.00 81.12 79 TRP A C 1
ATOM 583 O O . TRP A 1 79 ? 7.354 -0.353 -15.571 1.00 81.12 79 TRP A O 1
ATOM 593 N N . ASN A 1 80 ? 9.186 -1.647 -15.266 1.00 77.44 80 ASN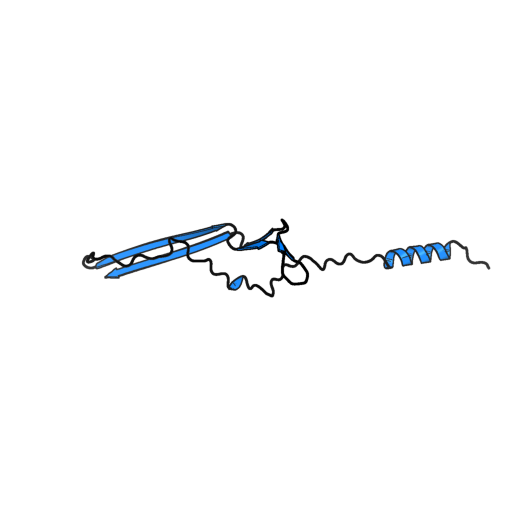 A N 1
ATOM 594 C CA . ASN A 1 80 ? 9.901 -1.086 -16.393 1.00 77.44 80 ASN A CA 1
ATOM 595 C C . ASN A 1 80 ? 9.303 -1.655 -17.690 1.00 77.44 80 ASN A C 1
ATOM 597 O O . ASN A 1 80 ? 8.932 -2.827 -17.758 1.00 77.44 80 ASN A O 1
ATOM 601 N N . ALA A 1 81 ? 9.141 -0.817 -18.705 1.00 81.50 81 ALA A N 1
ATOM 602 C CA . ALA A 1 81 ? 8.596 -1.228 -19.989 1.00 81.50 81 ALA A CA 1
ATOM 603 C C . ALA A 1 81 ? 9.433 -0.609 -21.098 1.00 81.50 81 ALA A C 1
ATOM 605 O O . ALA A 1 81 ? 9.653 0.603 -21.124 1.00 81.50 81 ALA A O 1
ATOM 606 N N . ASN A 1 82 ? 9.884 -1.448 -22.021 1.00 81.69 82 ASN A N 1
ATOM 607 C CA . ASN A 1 82 ? 10.570 -1.007 -23.217 1.00 81.69 82 ASN A CA 1
ATOM 608 C C . ASN A 1 82 ? 9.554 -0.950 -24.357 1.00 81.69 82 ASN A C 1
ATOM 610 O O . ASN A 1 82 ? 9.023 -1.978 -24.771 1.00 81.69 82 ASN A O 1
ATOM 614 N N . CYS A 1 83 ? 9.254 0.256 -24.826 1.00 82.75 83 CYS A N 1
ATOM 615 C CA . CYS A 1 83 ? 8.292 0.486 -25.898 1.00 82.75 83 CYS A CA 1
ATOM 616 C C . CYS A 1 83 ? 9.007 0.864 -27.193 1.00 82.75 83 CYS A C 1
ATOM 618 O O . CYS A 1 83 ? 10.069 1.497 -27.170 1.00 82.75 83 CYS A O 1
ATOM 620 N N . ALA A 1 84 ? 8.394 0.544 -28.333 1.00 84.56 84 ALA A N 1
ATOM 621 C CA . ALA A 1 84 ? 8.830 1.097 -29.605 1.00 84.56 84 ALA A CA 1
ATOM 622 C C . ALA A 1 84 ? 8.738 2.642 -29.574 1.00 84.56 84 ALA A C 1
ATOM 624 O O . ALA A 1 84 ? 7.950 3.217 -28.815 1.00 84.56 84 ALA A O 1
ATOM 625 N N . PRO A 1 85 ? 9.540 3.358 -30.383 1.00 78.25 85 PRO A N 1
ATOM 626 C CA . PRO A 1 85 ? 9.622 4.823 -30.340 1.00 78.25 85 PRO A CA 1
ATOM 627 C C . PRO A 1 85 ? 8.315 5.553 -30.698 1.00 78.25 85 PRO A C 1
ATOM 629 O O . PRO A 1 85 ? 8.224 6.763 -30.502 1.00 78.25 85 PRO A O 1
ATOM 632 N N . ASP A 1 86 ? 7.311 4.847 -31.217 1.00 80.56 86 ASP A N 1
ATOM 633 C CA . ASP A 1 86 ? 5.959 5.357 -31.464 1.00 80.56 86 ASP A CA 1
ATOM 634 C C . ASP A 1 86 ? 5.004 5.184 -30.264 1.00 80.56 86 ASP A C 1
ATOM 636 O O . ASP A 1 86 ? 3.835 5.564 -30.345 1.00 80.56 86 ASP A O 1
ATOM 640 N N . GLY A 1 87 ? 5.496 4.651 -29.140 1.00 72.56 87 GLY A N 1
ATOM 641 C CA . GLY A 1 87 ? 4.718 4.399 -27.926 1.00 72.56 87 GLY A CA 1
ATOM 642 C C . GLY A 1 87 ? 3.786 3.191 -28.030 1.00 72.56 87 GLY A C 1
ATOM 643 O O . GLY A 1 87 ? 2.946 2.995 -27.151 1.00 72.56 87 GLY A O 1
ATOM 644 N N . THR A 1 88 ? 3.908 2.397 -29.094 1.00 74.00 88 THR A N 1
ATOM 645 C CA . THR A 1 88 ? 3.188 1.134 -29.263 1.00 74.00 88 THR A CA 1
ATOM 646 C C . THR A 1 88 ? 4.128 -0.050 -29.018 1.00 74.00 88 THR A C 1
ATOM 648 O O . THR A 1 88 ? 5.339 0.126 -28.923 1.00 74.00 88 THR A O 1
ATOM 651 N N . ASP A 1 89 ? 3.571 -1.250 -28.839 1.00 76.19 89 ASP A N 1
ATOM 652 C CA . ASP A 1 89 ? 4.334 -2.495 -28.650 1.00 76.19 89 ASP A CA 1
ATOM 653 C C . ASP A 1 89 ? 5.355 -2.431 -27.491 1.00 76.19 89 ASP A C 1
ATOM 655 O O . ASP A 1 89 ? 6.571 -2.387 -27.670 1.00 76.19 89 ASP A O 1
ATOM 659 N N . CYS A 1 90 ? 4.826 -2.353 -26.267 1.00 82.12 90 CYS A N 1
ATOM 660 C CA . CYS A 1 90 ? 5.620 -2.300 -25.045 1.00 82.12 90 CYS A CA 1
ATOM 661 C C . CYS A 1 90 ? 5.850 -3.702 -24.479 1.00 82.12 90 CYS A C 1
ATOM 663 O O . CYS A 1 90 ? 4.892 -4.397 -24.129 1.00 82.12 90 CYS A O 1
ATOM 665 N N . GLU A 1 91 ? 7.113 -4.083 -24.313 1.00 84.75 91 GLU A N 1
ATOM 666 C CA . GLU A 1 91 ? 7.500 -5.285 -23.584 1.00 84.75 91 GLU A CA 1
ATOM 667 C C . GLU A 1 91 ? 7.865 -4.914 -22.147 1.00 84.75 91 GLU A C 1
ATOM 669 O O . GLU A 1 91 ? 8.667 -4.013 -21.896 1.00 84.75 91 GLU A O 1
ATOM 674 N N . VAL A 1 92 ? 7.225 -5.582 -21.188 1.00 81.69 92 VAL A N 1
ATOM 675 C CA . VAL A 1 92 ? 7.453 -5.334 -19.764 1.00 81.69 92 VAL A CA 1
ATOM 676 C C . VAL A 1 92 ? 8.742 -6.038 -19.354 1.00 81.69 92 VAL A C 1
ATOM 678 O O . VAL A 1 92 ? 8.804 -7.268 -19.360 1.00 81.69 92 VAL A O 1
ATOM 681 N N . ASP A 1 93 ? 9.754 -5.257 -18.989 1.00 71.50 93 ASP A N 1
ATOM 682 C CA . ASP A 1 93 ? 10.997 -5.774 -18.434 1.00 71.50 93 ASP A CA 1
ATOM 683 C C . ASP A 1 93 ? 10.769 -6.151 -16.960 1.00 71.50 93 ASP A C 1
ATOM 685 O O . ASP A 1 93 ? 9.978 -5.539 -16.238 1.00 71.50 93 ASP A O 1
ATOM 689 N N . GLY A 1 94 ? 11.416 -7.220 -16.505 1.00 68.19 94 GLY A N 1
ATOM 690 C CA . GLY A 1 94 ? 11.145 -7.860 -15.213 1.00 68.19 94 GLY A CA 1
ATOM 691 C C . GLY A 1 94 ? 11.544 -7.033 -13.988 1.00 68.19 94 GLY A C 1
ATOM 692 O O . GLY A 1 94 ? 11.365 -7.501 -12.860 1.00 68.19 94 GLY A O 1
ATOM 693 N N . GLU A 1 95 ? 12.092 -5.839 -14.192 1.00 66.75 95 GLU A N 1
ATOM 694 C CA . GLU A 1 95 ? 12.503 -4.916 -13.147 1.00 66.75 95 GLU A CA 1
ATOM 695 C C . GLU A 1 95 ? 11.289 -4.262 -12.471 1.00 66.75 95 GLU A C 1
ATOM 697 O O . GLU A 1 95 ? 10.386 -3.719 -13.114 1.00 66.75 95 GLU A O 1
ATOM 702 N N . ARG A 1 96 ? 11.255 -4.354 -11.136 1.00 72.94 96 ARG A N 1
ATOM 703 C CA . ARG A 1 96 ? 10.115 -3.947 -10.308 1.00 72.94 96 ARG A CA 1
ATOM 704 C C . ARG A 1 96 ? 10.557 -2.935 -9.267 1.00 72.94 96 ARG A C 1
ATOM 706 O O . ARG A 1 96 ? 11.400 -3.247 -8.429 1.00 72.94 96 ARG A O 1
ATOM 713 N N . ALA A 1 97 ? 9.897 -1.783 -9.250 1.00 78.94 97 ALA A N 1
ATOM 714 C CA . ALA A 1 97 ? 10.011 -0.817 -8.166 1.00 78.94 97 ALA A CA 1
ATOM 715 C C . ALA A 1 97 ? 8.730 -0.842 -7.322 1.00 78.94 97 ALA A C 1
ATOM 717 O O . ALA A 1 97 ? 7.649 -0.462 -7.783 1.00 78.94 97 ALA A O 1
ATOM 718 N N . ALA A 1 98 ? 8.845 -1.301 -6.074 1.00 78.38 98 ALA A N 1
ATOM 719 C CA . ALA A 1 98 ? 7.772 -1.199 -5.091 1.00 78.38 98 ALA A CA 1
ATOM 720 C C . ALA A 1 98 ? 7.757 0.219 -4.514 1.00 78.38 98 ALA A C 1
ATOM 722 O O . ALA A 1 98 ? 8.497 0.535 -3.587 1.00 78.38 98 ALA A O 1
ATOM 723 N N . LEU A 1 99 ? 6.928 1.089 -5.091 1.00 78.06 99 LEU A N 1
ATOM 724 C CA . LEU A 1 99 ? 6.832 2.488 -4.666 1.00 78.06 99 LEU A CA 1
ATOM 725 C C . LEU A 1 99 ? 6.089 2.629 -3.335 1.00 78.06 99 LEU A C 1
ATOM 727 O O . LEU A 1 99 ? 6.390 3.519 -2.543 1.00 78.06 99 LEU A O 1
ATOM 731 N N . VAL A 1 100 ? 5.143 1.728 -3.069 1.00 79.88 100 VAL A N 1
ATOM 732 C CA . VAL A 1 100 ? 4.526 1.555 -1.752 1.00 79.88 100 VAL A CA 1
ATOM 733 C C . VAL A 1 100 ? 4.603 0.078 -1.403 1.00 79.88 100 VAL A C 1
ATOM 735 O O . VAL A 1 100 ? 3.969 -0.741 -2.063 1.00 79.88 100 VAL A O 1
ATOM 738 N N . GLU A 1 101 ? 5.378 -0.268 -0.376 1.00 84.81 101 GLU A N 1
ATOM 739 C CA . GLU A 1 101 ? 5.597 -1.670 -0.002 1.00 84.81 101 GLU A CA 1
ATOM 740 C C . GLU A 1 101 ? 4.530 -2.195 0.964 1.00 84.81 101 GLU A C 1
ATOM 742 O O . GLU A 1 101 ? 3.993 -3.283 0.772 1.00 84.81 101 GLU A O 1
ATOM 747 N N . TYR A 1 102 ? 4.150 -1.400 1.963 1.00 84.44 102 TYR A N 1
ATOM 748 C CA . TYR A 1 102 ? 3.112 -1.760 2.926 1.00 84.44 102 TYR A CA 1
ATOM 749 C C . TYR A 1 102 ? 2.240 -0.550 3.241 1.00 84.44 102 TYR A C 1
ATOM 751 O O . TYR A 1 102 ? 2.747 0.550 3.461 1.00 84.44 102 TYR A O 1
ATOM 759 N N . ILE A 1 103 ? 0.928 -0.767 3.314 1.00 86.56 103 ILE A N 1
ATOM 760 C CA . ILE A 1 103 ? -0.028 0.216 3.824 1.00 86.56 103 ILE A CA 1
ATOM 761 C C . ILE A 1 103 ? -0.982 -0.455 4.808 1.00 86.56 103 ILE A C 1
ATOM 763 O O . ILE A 1 103 ? -1.451 -1.572 4.583 1.00 86.56 103 ILE A O 1
ATOM 767 N N . ALA A 1 104 ? -1.261 0.245 5.903 1.00 85.19 104 ALA A N 1
ATOM 768 C CA . ALA A 1 104 ? -2.283 -0.123 6.866 1.00 85.19 104 ALA A CA 1
ATOM 769 C C . ALA A 1 104 ? -3.153 1.103 7.163 1.00 85.19 104 ALA A C 1
ATOM 771 O O . ALA A 1 104 ? -2.622 2.193 7.386 1.00 85.19 104 ALA A O 1
ATOM 772 N N . ALA A 1 105 ? -4.470 0.928 7.172 1.00 84.44 105 ALA A N 1
ATOM 773 C CA . ALA A 1 105 ? -5.435 1.961 7.531 1.00 84.44 105 ALA A CA 1
ATOM 774 C C . ALA A 1 105 ? -6.415 1.423 8.576 1.00 84.44 105 ALA A C 1
ATOM 776 O O . ALA A 1 105 ? -6.707 0.232 8.610 1.00 84.44 105 ALA A O 1
ATOM 777 N N . ALA A 1 106 ? -6.900 2.302 9.451 1.00 83.62 106 ALA A N 1
ATOM 778 C CA . ALA A 1 106 ? -7.894 1.960 10.458 1.00 83.62 106 ALA A CA 1
ATOM 779 C C . ALA A 1 106 ? -9.047 2.963 10.407 1.00 83.62 106 ALA A C 1
ATOM 781 O O . ALA A 1 106 ? -8.833 4.176 10.442 1.00 83.62 106 ALA A O 1
ATOM 782 N N . HIS A 1 107 ? -10.268 2.446 10.361 1.00 81.94 107 HIS A N 1
ATOM 783 C CA . HIS A 1 107 ? -11.503 3.211 10.323 1.00 81.94 107 HIS A CA 1
ATOM 784 C C . HIS A 1 107 ? -12.293 2.948 11.597 1.00 81.94 107 HIS A C 1
ATOM 786 O O . HIS A 1 107 ? -12.612 1.805 11.919 1.00 81.94 107 HIS A O 1
ATOM 792 N N . ILE A 1 108 ? -12.620 4.017 12.316 1.00 83.50 108 ILE A N 1
ATOM 793 C CA . ILE A 1 108 ? -13.411 3.970 13.543 1.00 83.50 108 ILE A CA 1
ATOM 794 C C . ILE A 1 108 ? -14.776 4.575 13.233 1.00 83.50 108 ILE A C 1
ATOM 796 O O . ILE A 1 108 ? -14.867 5.652 12.645 1.00 83.50 108 ILE A O 1
ATOM 800 N N . THR A 1 109 ? -15.835 3.883 13.630 1.00 84.31 109 THR A N 1
ATOM 801 C CA . THR A 1 109 ? -17.225 4.302 13.436 1.00 84.31 109 THR A CA 1
ATOM 802 C C . THR A 1 109 ? -17.978 4.195 14.753 1.00 84.31 109 THR A C 1
ATOM 804 O O . THR A 1 109 ? -17.634 3.380 15.610 1.00 84.31 109 THR A O 1
ATOM 807 N N . GLY A 1 110 ? -19.003 5.021 14.931 1.00 78.75 110 GLY A N 1
ATOM 808 C CA . GLY A 1 110 ? -19.907 4.896 16.062 1.00 78.75 110 GLY A CA 1
ATOM 809 C C . GLY A 1 110 ? -21.137 5.777 15.922 1.00 78.75 110 GLY A C 1
ATOM 810 O O . GLY A 1 110 ? -21.099 6.808 15.250 1.00 78.75 110 GLY A O 1
ATOM 811 N N . THR A 1 111 ? -22.232 5.347 16.540 1.00 80.94 111 THR A N 1
ATOM 812 C CA . THR A 1 111 ? -23.529 6.034 16.536 1.00 80.94 111 THR A CA 1
ATOM 813 C C . THR A 1 111 ? -24.163 5.956 17.923 1.00 80.94 111 THR A C 1
ATOM 815 O O . THR A 1 111 ? -23.846 5.060 18.704 1.00 80.94 111 THR A O 1
ATOM 818 N N . PHE A 1 112 ? -25.044 6.899 18.253 1.00 79.56 112 PHE A N 1
ATOM 819 C CA . PHE A 1 112 ? -25.834 6.893 19.486 1.00 79.56 112 PHE A CA 1
ATOM 820 C C . PHE A 1 112 ? -27.217 7.497 19.212 1.00 79.56 112 PHE A C 1
ATOM 822 O O . PHE A 1 112 ? -27.324 8.435 18.419 1.00 79.56 112 PHE A O 1
ATOM 829 N N . THR A 1 113 ? -28.256 6.954 19.848 1.00 69.75 113 THR A N 1
ATOM 830 C CA . THR A 1 113 ? -29.662 7.389 19.727 1.00 69.75 113 THR A CA 1
ATOM 831 C C . THR A 1 113 ? -30.301 7.614 21.084 1.00 69.75 113 THR A C 1
ATOM 833 O O . THR A 1 113 ? -30.203 6.686 21.922 1.00 69.75 113 THR A O 1
#

Radius of gyration: 31.26 Å; chains: 1; bounding box: 106×26×56 Å

Secondary structure (DSSP, 8-state):
-PPPTHHHHHHHHHHHHHSSPPP---S----TTTS-GGG------TT--PPPP-S--PPTT-EEEEEEEEEEEEEEEEEEEEE-TTS-SEEEEEEEEEEEEEEEEEEEEEEE-

Foldseek 3Di:
DDDDPVVVVVVVVVVVVVPDPDPPPPPDDDPCVVPPPVPDDQDQPPPNDDDDDPPDDDDAWDKDKDKDKDKDALSDKDWDWDADPVRPDIDTDPDIDSPDGIDMDMDIDMDTD

Sequence (113 aa):
MRAPRWSGLVCAALLGLILTPAAALAQDDVPLGEFNVMRFSPAPGPMNYFMVEGAQTPGHLSGSAGLVIDYAHQPFMLWNANCAPDGTDCEVDGERAALVEYIAAAHITGTFT

pLDDT: mean 70.22, std 11.17, range [48.19, 88.19]